Protein AF-A0A8S0WKP9-F1 (afdb_monomer_lite)

Organism: Cyclocybe aegerita (NCBI:txid1973307)

Structure (mmCIF, N/CA/C/O backbone):
data_AF-A0A8S0WKP9-F1
#
_entry.id   AF-A0A8S0WKP9-F1
#
loop_
_atom_site.group_PDB
_atom_site.id
_atom_site.type_symbol
_atom_site.label_atom_id
_atom_site.label_alt_id
_atom_site.label_comp_id
_atom_site.label_asym_id
_atom_site.label_entity_id
_atom_site.label_seq_id
_atom_site.pdbx_PDB_ins_code
_atom_site.Cartn_x
_atom_site.Cartn_y
_atom_site.Cartn_z
_atom_site.occupancy
_atom_site.B_iso_or_equiv
_atom_site.auth_seq_id
_atom_site.auth_comp_id
_atom_site.auth_asym_id
_atom_site.auth_atom_id
_atom_site.pdbx_PDB_model_num
ATOM 1 N N . MET A 1 1 ? -24.117 -3.439 9.176 1.00 59.34 1 MET A N 1
ATOM 2 C CA . MET A 1 1 ? -23.269 -3.378 7.970 1.00 59.34 1 MET A CA 1
ATOM 3 C C . MET A 1 1 ? -21.836 -3.515 8.448 1.00 59.34 1 MET A C 1
ATOM 5 O O . MET A 1 1 ? -21.533 -2.856 9.439 1.00 59.34 1 MET A O 1
ATOM 9 N N . PRO A 1 2 ? -21.021 -4.407 7.866 1.00 83.31 2 PRO A N 1
ATOM 10 C CA . PRO A 1 2 ? -19.610 -4.480 8.219 1.00 83.31 2 PRO A CA 1
ATOM 11 C C . PRO A 1 2 ? -18.888 -3.185 7.820 1.00 83.31 2 PRO A C 1
ATOM 13 O O . PRO A 1 2 ? -19.247 -2.573 6.814 1.00 83.31 2 PRO A O 1
ATOM 16 N N . GLY A 1 3 ? -17.922 -2.754 8.629 1.00 91.81 3 GLY A N 1
ATOM 17 C CA . GLY A 1 3 ? -17.025 -1.639 8.326 1.00 91.81 3 GLY A CA 1
ATOM 18 C C . GLY A 1 3 ? -15.631 -2.154 7.983 1.00 91.81 3 GLY A C 1
ATOM 19 O O . GLY A 1 3 ? -15.142 -3.068 8.643 1.00 91.81 3 GLY A O 1
ATOM 20 N N . LEU A 1 4 ? -15.000 -1.569 6.968 1.00 94.50 4 LEU A N 1
ATOM 21 C CA . LEU A 1 4 ? -13.627 -1.875 6.575 1.00 94.50 4 LEU A CA 1
ATOM 22 C C . LEU A 1 4 ? -12.756 -0.642 6.813 1.00 94.50 4 LEU A C 1
ATOM 24 O O . LEU A 1 4 ? -13.055 0.438 6.304 1.00 94.50 4 LEU A O 1
ATOM 28 N N . PHE A 1 5 ? -11.687 -0.820 7.580 1.00 96.94 5 PHE A N 1
ATOM 29 C CA . PHE A 1 5 ? -10.611 0.150 7.722 1.00 96.94 5 PHE A CA 1
ATOM 30 C C . PHE A 1 5 ? -9.413 -0.311 6.901 1.00 96.94 5 PHE A C 1
ATOM 32 O O . PHE A 1 5 ? -9.109 -1.502 6.870 1.00 96.94 5 PHE A O 1
ATOM 39 N N . ILE A 1 6 ? -8.744 0.636 6.250 1.00 98.12 6 ILE A N 1
ATOM 40 C CA . ILE A 1 6 ? -7.551 0.394 5.443 1.00 98.12 6 ILE A CA 1
ATOM 41 C C . ILE A 1 6 ? -6.476 1.355 5.939 1.00 98.12 6 ILE A C 1
ATOM 43 O O . ILE A 1 6 ? -6.738 2.555 6.065 1.00 98.12 6 ILE A O 1
ATOM 47 N N . ASP A 1 7 ? -5.306 0.827 6.285 1.00 98.50 7 ASP A N 1
ATOM 48 C CA . ASP A 1 7 ? -4.156 1.651 6.656 1.00 98.50 7 ASP A CA 1
ATOM 49 C C . ASP A 1 7 ? -3.418 2.198 5.419 1.00 98.50 7 ASP A C 1
ATOM 51 O O . ASP A 1 7 ? -3.765 1.893 4.279 1.00 98.50 7 ASP A O 1
ATOM 55 N N . VAL A 1 8 ? -2.466 3.105 5.625 1.00 98.38 8 VAL A N 1
ATOM 56 C CA . VAL A 1 8 ? -1.785 3.802 4.525 1.00 98.38 8 VAL A CA 1
ATOM 57 C C . VAL A 1 8 ? -0.672 2.908 3.964 1.00 98.38 8 VAL A C 1
ATOM 59 O O . VAL A 1 8 ? 0.123 2.411 4.763 1.00 98.38 8 VAL A O 1
ATOM 62 N N . PRO A 1 9 ? -0.576 2.710 2.631 1.00 98.12 9 PRO A N 1
ATOM 63 C CA . PRO A 1 9 ? 0.530 1.972 2.011 1.00 98.12 9 PRO A CA 1
ATOM 64 C C . PRO A 1 9 ? 1.902 2.632 2.282 1.00 98.12 9 PRO A C 1
ATOM 66 O O . PRO A 1 9 ? 1.928 3.806 2.659 1.00 98.12 9 PRO A O 1
ATOM 69 N N . PRO A 1 10 ? 3.041 1.935 2.082 1.00 97.00 10 PRO A N 1
ATOM 70 C CA . PRO A 1 10 ? 4.390 2.488 2.226 1.00 97.00 10 PRO A CA 1
ATOM 71 C C . PRO A 1 10 ? 4.699 3.486 1.094 1.00 97.00 10 PRO A C 1
ATOM 73 O O . PRO A 1 10 ? 5.477 3.215 0.182 1.00 97.00 10 PRO A O 1
ATOM 76 N N . ILE A 1 11 ? 4.027 4.640 1.099 1.00 95.44 11 ILE A N 1
ATOM 77 C CA . ILE A 1 11 ? 4.162 5.678 0.064 1.00 95.44 11 ILE A CA 1
ATOM 78 C C . ILE A 1 11 ? 5.522 6.386 0.104 1.00 95.44 11 ILE A C 1
ATOM 80 O O . ILE A 1 11 ? 5.863 7.097 -0.835 1.00 95.44 11 ILE A O 1
ATOM 84 N N . ASP A 1 12 ? 6.311 6.174 1.156 1.00 94.25 12 ASP A N 1
ATOM 85 C CA . ASP A 1 12 ? 7.743 6.480 1.203 1.00 94.25 12 ASP A CA 1
ATOM 86 C C . ASP A 1 12 ? 8.537 5.742 0.111 1.00 94.25 12 ASP A C 1
ATOM 88 O O . ASP A 1 12 ? 9.540 6.261 -0.362 1.00 94.25 12 ASP A O 1
ATOM 92 N N . ARG A 1 13 ? 8.033 4.600 -0.377 1.00 95.19 13 ARG A N 1
ATOM 93 C CA . ARG A 1 13 ? 8.629 3.824 -1.478 1.00 95.19 13 ARG A CA 1
ATOM 94 C C . ARG A 1 13 ? 8.079 4.184 -2.862 1.00 95.19 13 ARG A C 1
ATOM 96 O O . ARG A 1 13 ? 8.380 3.492 -3.827 1.00 95.19 13 ARG A O 1
ATOM 103 N N . SER A 1 14 ? 7.236 5.213 -2.964 1.00 95.56 14 SER A N 1
ATOM 104 C CA . SER A 1 14 ? 6.704 5.660 -4.259 1.00 95.56 14 SER A CA 1
ATOM 105 C C . SER A 1 14 ? 7.781 6.357 -5.103 1.00 95.56 14 SER A C 1
ATOM 107 O O . SER A 1 14 ? 8.699 6.957 -4.529 1.00 95.56 14 SER A O 1
ATOM 109 N N . PRO A 1 15 ? 7.661 6.365 -6.446 1.00 95.88 15 PRO A N 1
ATOM 110 C CA . PRO A 1 15 ? 8.644 7.022 -7.306 1.00 95.88 15 PRO A CA 1
ATOM 111 C C . PRO A 1 15 ? 8.855 8.503 -6.948 1.00 95.88 15 PRO A C 1
ATOM 113 O O . PRO A 1 15 ? 9.993 8.965 -6.891 1.00 95.88 15 PRO A O 1
ATOM 116 N N . SER A 1 16 ? 7.787 9.245 -6.611 1.00 93.00 16 SER A N 1
ATOM 117 C CA . SER A 1 16 ? 7.906 10.650 -6.173 1.00 93.00 16 SER A CA 1
ATOM 118 C C . SER A 1 16 ? 8.682 10.808 -4.864 1.00 93.00 16 SER A C 1
ATOM 120 O O . SER A 1 16 ? 9.476 11.742 -4.732 1.00 93.00 16 SER A O 1
ATOM 122 N N . ALA A 1 17 ? 8.464 9.925 -3.887 1.00 91.12 17 ALA A N 1
ATOM 123 C CA . ALA A 1 17 ? 9.155 9.985 -2.602 1.00 91.12 17 ALA A CA 1
ATOM 124 C C . ALA A 1 17 ? 10.659 9.714 -2.759 1.00 91.12 17 ALA A C 1
ATOM 126 O O . ALA A 1 17 ? 11.471 10.446 -2.188 1.00 91.12 17 ALA A O 1
ATOM 127 N N . ILE A 1 18 ? 11.014 8.742 -3.606 1.00 90.12 18 ILE A N 1
ATOM 128 C CA . ILE A 1 18 ? 12.401 8.416 -3.959 1.00 90.12 18 ILE A CA 1
ATOM 129 C C . ILE A 1 18 ? 13.052 9.582 -4.720 1.00 90.12 18 ILE A C 1
ATOM 131 O O . ILE A 1 18 ? 14.140 10.033 -4.358 1.00 90.12 18 ILE A O 1
ATOM 135 N N . ALA A 1 19 ? 12.377 10.118 -5.743 1.00 87.38 19 ALA A N 1
ATOM 136 C CA . ALA A 1 19 ? 12.910 11.174 -6.606 1.00 87.38 19 ALA A CA 1
ATOM 137 C C . ALA A 1 19 ? 13.162 12.502 -5.874 1.00 87.38 19 ALA A C 1
ATOM 139 O O . ALA A 1 19 ? 14.065 13.255 -6.242 1.00 87.38 19 ALA A O 1
ATOM 140 N N . LEU A 1 20 ? 12.372 12.808 -4.842 1.00 81.88 20 LEU A N 1
ATOM 141 C CA . LEU A 1 20 ? 12.529 14.033 -4.060 1.00 81.88 20 LEU A CA 1
ATOM 142 C C . LEU A 1 20 ? 13.719 13.996 -3.091 1.00 81.88 20 LEU A C 1
ATOM 144 O O . LEU A 1 20 ? 13.955 15.010 -2.430 1.00 81.88 20 LEU A O 1
ATOM 148 N N . GLU A 1 21 ? 14.429 12.863 -2.969 1.00 66.81 21 GLU A N 1
ATOM 149 C CA . GLU A 1 21 ? 15.405 12.608 -1.895 1.00 66.81 21 GLU A CA 1
ATOM 150 C C . GLU A 1 21 ? 14.857 13.069 -0.533 1.00 66.81 21 GLU A C 1
ATOM 152 O O . GLU A 1 21 ? 15.599 13.566 0.321 1.00 66.81 21 GLU A O 1
ATOM 157 N N . CYS A 1 22 ? 13.529 12.989 -0.349 1.00 59.88 22 CYS A N 1
ATOM 158 C CA . CYS A 1 22 ? 12.893 13.354 0.903 1.00 59.88 22 CYS A CA 1
ATOM 159 C C . CYS A 1 22 ? 13.607 12.520 1.952 1.00 59.88 22 CYS A C 1
ATOM 161 O O . CYS A 1 22 ? 13.533 11.307 1.841 1.00 59.88 22 CYS A O 1
ATOM 163 N N . GLU A 1 23 ? 14.330 13.141 2.898 1.00 55.09 23 GLU A N 1
ATOM 164 C CA . GLU A 1 23 ? 15.054 12.407 3.941 1.00 55.09 23 GLU A CA 1
ATOM 165 C C . GLU A 1 23 ? 14.115 11.324 4.488 1.00 55.09 23 GLU A C 1
ATOM 167 O O . GLU A 1 23 ? 13.141 11.635 5.186 1.00 55.09 23 GLU A O 1
ATOM 172 N N . ASP A 1 24 ? 14.390 10.082 4.076 1.00 54.75 24 ASP A N 1
ATOM 173 C CA . ASP A 1 24 ? 13.458 8.944 3.913 1.00 54.75 24 ASP A CA 1
ATOM 174 C C . ASP A 1 24 ? 12.561 8.740 5.150 1.00 54.75 24 ASP A C 1
ATOM 176 O O . ASP A 1 24 ? 11.356 8.489 5.119 1.00 54.75 24 ASP A O 1
ATOM 180 N N . THR A 1 25 ? 13.153 9.068 6.293 1.00 62.00 25 THR A N 1
ATOM 181 C CA . THR A 1 25 ? 12.562 9.058 7.625 1.00 62.00 25 THR A CA 1
ATOM 182 C C . THR A 1 25 ? 11.281 9.884 7.802 1.00 62.00 25 THR A C 1
ATOM 184 O O . THR A 1 25 ? 10.496 9.564 8.691 1.00 62.00 25 THR A O 1
ATOM 187 N N . THR A 1 26 ? 11.023 10.949 7.030 1.00 81.88 26 THR A N 1
ATOM 188 C CA . THR A 1 26 ? 9.887 11.846 7.335 1.00 81.88 26 THR A CA 1
ATOM 189 C C . THR A 1 26 ? 8.547 11.350 6.799 1.00 81.88 26 THR A C 1
ATOM 191 O O . THR A 1 26 ? 7.534 11.526 7.483 1.00 81.88 26 THR A O 1
ATOM 194 N N . VAL A 1 27 ? 8.510 10.741 5.609 1.00 89.06 27 VAL A N 1
ATOM 195 C CA . VAL A 1 27 ? 7.277 10.161 5.047 1.00 89.06 27 VAL A CA 1
ATOM 196 C C . VAL A 1 27 ? 6.986 8.841 5.743 1.00 89.06 27 VAL A C 1
ATOM 198 O O . VAL A 1 27 ? 5.894 8.691 6.294 1.00 89.06 27 VAL A O 1
ATOM 201 N N . GLN A 1 28 ? 7.991 7.966 5.835 1.00 92.00 28 GLN A N 1
ATOM 202 C CA . GLN A 1 28 ? 7.890 6.688 6.532 1.00 92.00 28 GLN A CA 1
ATOM 203 C C . GLN A 1 28 ? 7.373 6.878 7.967 1.00 92.00 28 GLN A C 1
ATOM 205 O O . GLN A 1 28 ? 6.341 6.320 8.335 1.00 92.00 28 GLN A O 1
ATOM 210 N N . ALA A 1 29 ? 7.991 7.760 8.768 1.00 93.00 29 ALA A N 1
ATOM 211 C CA . ALA A 1 29 ? 7.560 7.968 10.153 1.00 93.00 29 ALA A CA 1
ATOM 212 C C . ALA A 1 29 ? 6.121 8.500 10.267 1.00 93.00 29 ALA A C 1
ATOM 214 O O . ALA A 1 29 ? 5.422 8.199 11.239 1.00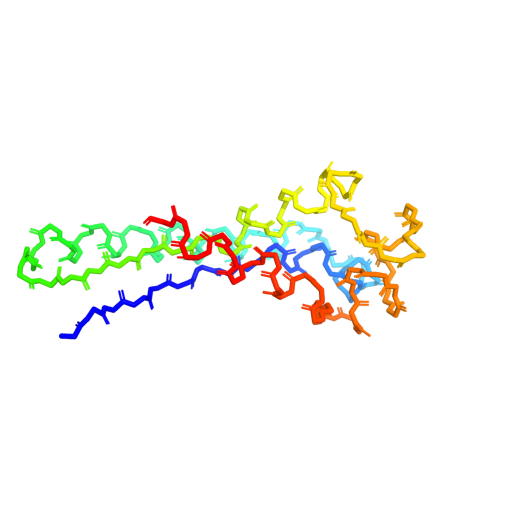 93.00 29 ALA A O 1
ATOM 215 N N . ARG A 1 30 ? 5.647 9.300 9.300 1.00 94.06 30 ARG A N 1
ATOM 216 C CA . ARG A 1 30 ? 4.255 9.787 9.280 1.00 94.06 30 ARG A CA 1
ATOM 217 C C . ARG A 1 30 ? 3.279 8.659 8.969 1.00 94.06 30 ARG A C 1
ATOM 219 O O . ARG A 1 30 ? 2.261 8.560 9.656 1.00 94.06 30 ARG A O 1
ATOM 226 N N . VAL A 1 31 ? 3.597 7.828 7.977 1.00 96.19 31 VAL A N 1
ATOM 227 C CA . VAL A 1 31 ? 2.817 6.638 7.612 1.00 96.19 31 VAL A CA 1
ATOM 228 C C . VAL A 1 31 ? 2.746 5.680 8.801 1.00 96.19 31 VAL A C 1
ATOM 230 O O . VAL A 1 31 ? 1.651 5.323 9.232 1.00 96.19 31 VAL A O 1
ATOM 233 N N . GLU A 1 32 ? 3.883 5.364 9.420 1.00 96.12 32 GLU A N 1
ATOM 234 C CA . GLU A 1 32 ? 3.955 4.495 10.599 1.00 96.12 32 GLU A CA 1
ATOM 235 C C . GLU A 1 32 ? 3.153 5.057 11.779 1.00 96.12 32 GLU A C 1
ATOM 237 O O . GLU A 1 32 ? 2.338 4.350 12.376 1.00 96.12 32 GLU A O 1
ATOM 242 N N . THR A 1 33 ? 3.316 6.349 12.092 1.00 97.50 33 THR A N 1
ATOM 243 C CA . THR A 1 33 ? 2.571 7.010 13.179 1.00 97.50 33 THR A CA 1
ATOM 244 C C . THR A 1 33 ? 1.062 6.928 12.948 1.00 97.50 33 THR A C 1
ATOM 246 O O . THR A 1 33 ? 0.300 6.643 13.881 1.00 97.50 33 THR A O 1
ATOM 249 N N . TRP A 1 34 ? 0.611 7.172 11.715 1.00 98.19 34 TRP A N 1
ATOM 250 C CA . TRP A 1 34 ? -0.802 7.083 11.364 1.00 98.19 34 TRP A CA 1
ATOM 251 C C . TRP A 1 34 ? -1.321 5.649 11.460 1.00 98.19 34 TRP A C 1
ATOM 253 O O . TRP A 1 34 ? -2.337 5.418 12.118 1.00 98.19 34 TRP A O 1
ATOM 263 N N . ASN A 1 35 ? -0.608 4.685 10.878 1.00 98.62 35 ASN A N 1
ATOM 264 C CA . ASN A 1 35 ? -1.013 3.282 10.872 1.00 98.62 35 ASN A CA 1
ATOM 265 C C . ASN A 1 35 ? -1.101 2.730 12.302 1.00 98.62 35 ASN A C 1
ATOM 267 O O . ASN A 1 35 ? -2.125 2.156 12.669 1.00 98.62 35 ASN A O 1
ATOM 271 N N . ILE A 1 36 ? -0.120 3.014 13.168 1.00 98.56 36 ILE A N 1
ATOM 272 C CA . ILE A 1 36 ? -0.170 2.653 14.598 1.00 98.56 36 ILE A CA 1
ATOM 273 C C . ILE A 1 36 ? -1.398 3.268 15.285 1.00 98.56 36 ILE A C 1
ATOM 275 O O . ILE A 1 36 ? -2.090 2.594 16.058 1.00 98.56 36 ILE A O 1
ATOM 279 N N . SER A 1 37 ? -1.688 4.542 15.006 1.00 98.56 37 SER A N 1
ATOM 280 C CA . SER A 1 37 ? -2.826 5.251 15.602 1.00 98.56 37 SER A CA 1
ATOM 281 C C . SER A 1 37 ? -4.165 4.658 15.154 1.00 98.56 37 SER A C 1
ATOM 283 O O . SER A 1 37 ? -5.049 4.436 15.986 1.00 98.56 37 SER A O 1
ATOM 285 N N . LEU A 1 38 ? -4.301 4.341 13.862 1.00 98.56 38 LEU A N 1
ATOM 286 C CA . LEU A 1 38 ? -5.481 3.692 13.292 1.00 98.56 38 LEU A CA 1
ATOM 287 C C . LEU A 1 38 ? -5.691 2.300 13.894 1.00 98.56 38 LEU A C 1
ATOM 289 O O . LEU A 1 38 ? -6.773 2.017 14.403 1.00 98.56 38 LEU A O 1
ATOM 293 N N . HIS A 1 39 ? -4.657 1.455 13.894 1.00 98.25 39 HIS A N 1
ATOM 294 C CA . HIS A 1 39 ? -4.714 0.094 14.441 1.00 98.25 39 HIS A CA 1
ATOM 295 C C . HIS A 1 39 ? -5.103 0.101 15.924 1.00 98.25 39 HIS A C 1
ATOM 297 O O . HIS A 1 39 ? -5.977 -0.659 16.351 1.00 98.25 39 HIS A O 1
ATOM 303 N N . THR A 1 40 ? -4.516 1.012 16.706 1.00 98.31 40 THR A N 1
ATOM 304 C CA . THR A 1 40 ? -4.855 1.192 18.125 1.00 98.31 40 THR A CA 1
ATOM 305 C C . THR A 1 40 ? -6.316 1.609 18.291 1.00 98.31 40 THR A C 1
ATOM 307 O O . THR A 1 40 ? -7.040 1.022 19.097 1.00 98.31 40 THR A O 1
ATOM 310 N N . GLY A 1 41 ? -6.772 2.594 17.512 1.00 97.50 41 GLY A N 1
ATOM 311 C CA . GLY A 1 41 ? -8.148 3.088 17.556 1.00 97.50 41 GLY A CA 1
ATOM 312 C C . GLY A 1 41 ? -9.174 2.020 17.180 1.00 97.50 41 GLY A C 1
ATOM 313 O O . GLY A 1 41 ? -10.149 1.830 17.908 1.00 97.50 41 GLY A O 1
ATOM 314 N N . VAL A 1 42 ? -8.931 1.273 16.099 1.00 96.31 42 VAL A N 1
ATOM 315 C CA . VAL A 1 42 ? -9.798 0.168 15.659 1.00 96.31 42 VAL A CA 1
ATOM 316 C C . VAL A 1 42 ? -9.851 -0.927 16.723 1.00 96.31 42 VAL A C 1
ATOM 318 O O . VAL A 1 42 ? -10.940 -1.365 17.085 1.00 96.31 42 VAL A O 1
ATOM 321 N N . THR A 1 43 ? -8.710 -1.301 17.309 1.00 95.19 43 THR A N 1
ATOM 322 C CA . THR A 1 43 ? -8.648 -2.302 18.389 1.00 95.19 43 THR A CA 1
ATOM 323 C C . THR A 1 43 ? -9.471 -1.880 19.610 1.00 95.19 43 THR A C 1
ATOM 325 O O . THR A 1 43 ? -10.243 -2.672 20.157 1.00 95.19 43 THR A O 1
ATOM 328 N N . VAL A 1 44 ? -9.339 -0.621 20.042 1.00 96.75 44 VAL A N 1
ATOM 329 C CA . VAL A 1 44 ? -10.126 -0.067 21.155 1.00 96.75 44 VAL A CA 1
ATOM 330 C C . VAL A 1 44 ? -11.615 -0.058 20.815 1.00 96.75 44 VAL A C 1
ATOM 332 O O . VAL A 1 44 ? -12.426 -0.514 21.621 1.00 96.75 44 VAL A O 1
ATOM 335 N N . PHE A 1 45 ? -11.978 0.390 19.614 1.00 95.19 45 PHE A N 1
ATOM 336 C CA . PHE A 1 45 ? -13.370 0.465 19.188 1.00 95.19 45 PHE A CA 1
ATOM 337 C C . PHE A 1 45 ? -14.026 -0.918 19.095 1.00 95.19 45 PHE A C 1
ATOM 339 O O . PHE A 1 45 ? -15.143 -1.089 19.577 1.00 95.19 45 PHE A O 1
ATOM 346 N N . MET A 1 46 ? -13.336 -1.919 18.536 1.00 92.56 46 MET A N 1
ATOM 347 C CA . MET A 1 46 ? -13.827 -3.302 18.471 1.00 92.56 46 MET A CA 1
ATOM 348 C C . MET A 1 46 ? -14.078 -3.879 19.867 1.00 92.56 46 MET A C 1
ATOM 350 O O . MET A 1 46 ? -15.083 -4.552 20.090 1.00 92.56 46 MET A O 1
ATOM 354 N N . ARG A 1 47 ? -13.197 -3.576 20.830 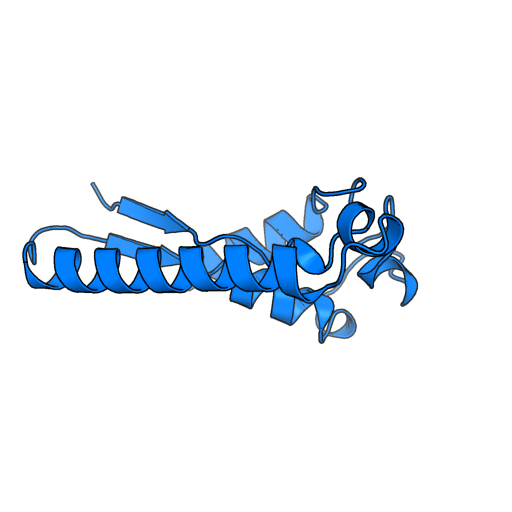1.00 94.19 47 ARG A N 1
ATOM 355 C CA . ARG A 1 47 ? -13.364 -3.987 22.231 1.00 94.19 47 ARG A CA 1
ATOM 356 C C . ARG A 1 47 ? -14.571 -3.316 22.893 1.00 94.19 47 ARG A C 1
ATOM 358 O O . ARG A 1 47 ? -15.258 -3.951 23.688 1.00 94.19 47 ARG A O 1
ATOM 365 N N . GLU A 1 48 ? -14.806 -2.039 22.605 1.00 96.44 48 GLU A N 1
ATOM 366 C CA . GLU A 1 48 ? -15.866 -1.235 23.236 1.00 96.44 48 GLU A CA 1
ATOM 367 C C . GLU A 1 48 ? -17.226 -1.366 22.538 1.00 96.44 48 GLU A C 1
ATOM 369 O O . GLU A 1 48 ? -18.264 -1.109 23.147 1.00 96.44 48 GLU A O 1
ATOM 374 N N . THR A 1 49 ? -17.233 -1.829 21.287 1.00 94.19 49 THR A N 1
ATOM 375 C CA . THR A 1 49 ? -18.431 -2.010 20.461 1.00 94.19 49 THR A CA 1
ATOM 376 C C . THR A 1 49 ? -18.462 -3.422 19.858 1.00 94.19 49 THR A C 1
ATOM 378 O O . THR A 1 49 ? -18.377 -3.569 18.641 1.00 94.19 49 THR A O 1
ATOM 381 N N . PRO A 1 50 ? -18.616 -4.488 20.666 1.00 89.50 50 PRO A N 1
ATOM 382 C CA . PRO A 1 50 ? -18.531 -5.877 20.193 1.00 89.50 50 PRO A CA 1
ATOM 383 C C . PRO A 1 50 ? -19.621 -6.266 19.179 1.00 89.50 50 PRO A C 1
ATOM 385 O O . PRO A 1 50 ? -19.485 -7.251 18.461 1.00 89.50 50 PRO A O 1
ATOM 388 N N . GLN A 1 51 ? -20.713 -5.503 19.105 1.00 92.62 51 GLN A N 1
ATOM 389 C CA . GLN A 1 51 ? -21.754 -5.649 18.085 1.00 92.62 51 GLN A CA 1
ATOM 390 C C . GLN A 1 51 ? -21.366 -5.065 16.715 1.00 92.62 51 GLN A C 1
ATOM 392 O O . GLN A 1 51 ? -22.077 -5.295 15.733 1.00 92.62 51 GLN A O 1
ATOM 397 N N . ALA A 1 52 ? -20.289 -4.278 16.634 1.00 89.06 52 ALA A N 1
ATOM 398 C CA . ALA A 1 52 ? -19.768 -3.788 15.369 1.00 89.06 52 ALA A CA 1
ATOM 399 C C . ALA A 1 52 ? -18.976 -4.903 14.682 1.00 89.06 52 ALA A C 1
ATOM 401 O O . ALA A 1 52 ? -18.046 -5.466 15.251 1.00 89.06 52 ALA A O 1
ATOM 402 N N . ASN A 1 53 ? -19.339 -5.202 13.437 1.00 90.25 53 ASN A N 1
ATOM 403 C CA . ASN A 1 53 ? -18.556 -6.089 12.590 1.00 90.25 53 ASN A CA 1
ATOM 404 C C . ASN A 1 53 ? -17.527 -5.236 11.842 1.00 90.25 53 ASN A C 1
ATOM 406 O O . ASN A 1 53 ? -17.908 -4.492 10.937 1.00 90.25 53 ASN A O 1
ATOM 410 N N . LEU A 1 54 ? -16.267 -5.276 12.269 1.00 92.44 54 LEU A N 1
ATOM 411 C CA . LEU A 1 54 ? -15.190 -4.483 11.687 1.00 92.44 54 LEU A CA 1
ATOM 412 C C . LEU A 1 54 ? -14.053 -5.370 11.203 1.00 92.44 54 LEU A C 1
ATOM 414 O O . LEU A 1 54 ? -13.683 -6.329 11.875 1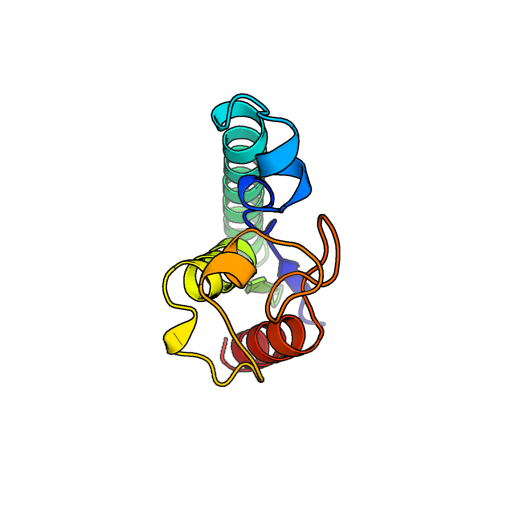.00 92.44 54 LEU A O 1
ATOM 418 N N . MET A 1 55 ? -13.476 -4.976 10.076 1.00 93.56 55 MET A N 1
ATOM 419 C CA . MET A 1 55 ? -12.273 -5.561 9.499 1.00 93.56 55 MET A CA 1
ATOM 420 C C . MET A 1 55 ? -11.224 -4.462 9.329 1.00 93.56 55 MET A C 1
ATOM 422 O O . MET A 1 55 ? -11.563 -3.305 9.061 1.00 93.56 55 MET A O 1
ATOM 426 N N . LEU A 1 56 ? -9.955 -4.828 9.487 1.00 95.75 56 LEU A N 1
ATOM 427 C CA . LEU A 1 56 ? -8.811 -3.949 9.269 1.00 95.75 56 LEU A CA 1
ATOM 428 C C . LEU A 1 56 ? -7.884 -4.614 8.258 1.00 95.75 56 LEU A C 1
ATOM 430 O O . LEU A 1 56 ? -7.273 -5.634 8.566 1.00 95.75 56 LEU A O 1
ATOM 434 N N . PHE A 1 57 ? -7.807 -4.045 7.062 1.00 97.69 57 PHE A N 1
ATOM 435 C CA . PHE A 1 57 ? -6.879 -4.472 6.025 1.00 97.69 57 PHE A CA 1
ATOM 436 C C . PHE A 1 57 ? -5.628 -3.599 6.071 1.00 97.69 57 PHE A C 1
ATOM 438 O O . PHE A 1 57 ? -5.730 -2.371 6.119 1.00 97.69 5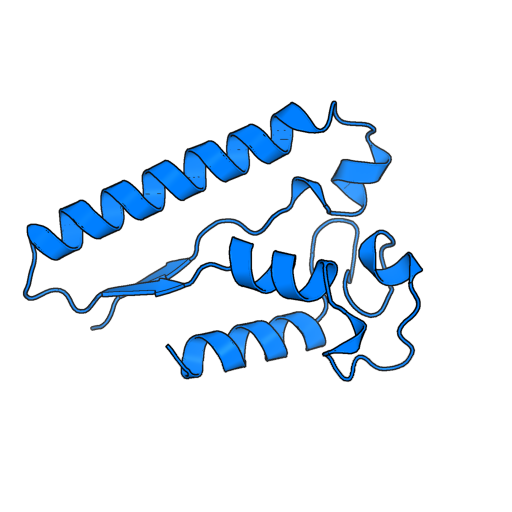7 PHE A O 1
ATOM 445 N N . SER A 1 58 ? -4.451 -4.224 6.030 1.00 98.19 58 SER A N 1
ATOM 446 C CA . SER A 1 58 ? -3.200 -3.480 5.926 1.00 98.19 58 SER A CA 1
ATOM 447 C C . SER A 1 58 ? -2.767 -3.359 4.468 1.00 98.19 58 SER A C 1
ATOM 449 O O . SER A 1 58 ? -2.157 -4.279 3.917 1.00 98.19 58 SER A O 1
ATOM 451 N N . ALA A 1 59 ? -3.061 -2.215 3.844 1.00 98.44 59 ALA A N 1
ATOM 452 C CA . ALA A 1 59 ? -2.484 -1.882 2.543 1.00 98.44 59 ALA A CA 1
ATOM 453 C C . ALA A 1 59 ? -0.972 -1.664 2.667 1.00 98.44 59 ALA A C 1
ATOM 455 O O . ALA A 1 59 ? -0.239 -1.915 1.711 1.00 98.44 59 ALA A O 1
ATOM 456 N N . HIS A 1 60 ? -0.505 -1.268 3.858 1.00 98.50 60 HIS A N 1
ATOM 457 C CA . HIS A 1 60 ? 0.911 -1.183 4.170 1.00 98.50 60 HIS A CA 1
ATOM 458 C C . HIS A 1 60 ? 1.621 -2.520 3.977 1.00 98.50 60 HIS A C 1
ATOM 460 O O . HIS A 1 60 ? 2.549 -2.619 3.180 1.00 98.50 60 HIS A O 1
ATOM 466 N N . THR A 1 61 ? 1.169 -3.562 4.679 1.00 98.06 61 THR A N 1
ATOM 467 C CA . THR A 1 61 ? 1.748 -4.904 4.550 1.00 98.06 61 THR A CA 1
ATOM 468 C C . THR A 1 61 ? 1.565 -5.455 3.141 1.00 98.06 61 THR A C 1
ATOM 470 O O . THR A 1 61 ? 2.505 -6.021 2.597 1.00 98.06 61 THR A O 1
ATOM 473 N N . ALA A 1 62 ? 0.391 -5.265 2.528 1.00 97.94 62 ALA 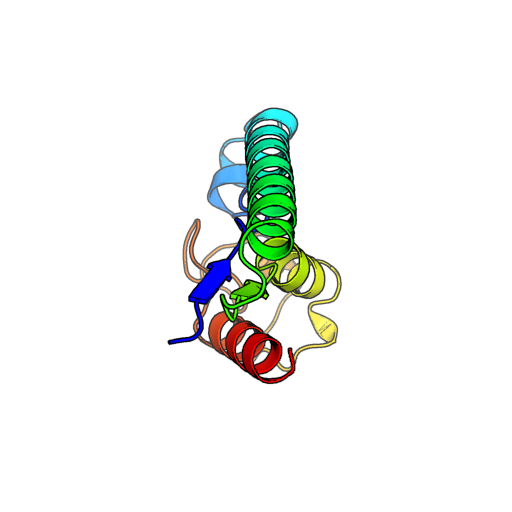A N 1
ATOM 474 C CA . ALA A 1 62 ? 0.129 -5.794 1.194 1.00 97.94 62 ALA A CA 1
ATOM 475 C C . ALA A 1 62 ? 1.073 -5.219 0.131 1.00 97.94 62 ALA A C 1
ATOM 477 O O . ALA A 1 62 ? 1.651 -5.984 -0.634 1.00 97.94 62 ALA A O 1
ATOM 478 N N . LEU A 1 63 ? 1.263 -3.897 0.095 1.00 98.44 63 LEU A N 1
ATOM 479 C CA . LEU A 1 63 ? 2.173 -3.293 -0.877 1.00 98.44 63 LEU A CA 1
ATOM 480 C C . LEU A 1 63 ? 3.641 -3.546 -0.521 1.00 98.44 63 LEU A C 1
ATOM 482 O O . LEU A 1 63 ? 4.436 -3.772 -1.424 1.00 98.44 63 LEU A O 1
ATOM 486 N N . ALA A 1 64 ? 4.007 -3.553 0.766 1.00 98.25 64 ALA A N 1
ATOM 487 C CA . ALA A 1 64 ? 5.369 -3.895 1.175 1.00 98.25 64 ALA A CA 1
ATOM 488 C C . ALA A 1 64 ? 5.749 -5.313 0.721 1.00 98.25 64 ALA A C 1
ATOM 490 O O . ALA A 1 64 ? 6.802 -5.490 0.125 1.00 98.25 64 ALA A O 1
ATOM 491 N N . ASP A 1 65 ? 4.857 -6.293 0.898 1.00 98.00 65 ASP A N 1
ATOM 492 C CA . ASP A 1 65 ? 5.061 -7.657 0.399 1.00 98.00 65 ASP A CA 1
ATOM 493 C C . ASP A 1 65 ? 5.243 -7.713 -1.122 1.00 98.00 65 ASP A C 1
ATOM 495 O O . ASP A 1 65 ? 6.035 -8.515 -1.609 1.00 98.00 65 ASP A O 1
ATOM 499 N N . ILE A 1 66 ? 4.482 -6.907 -1.869 1.00 98.00 66 ILE A N 1
ATOM 500 C CA . ILE A 1 66 ? 4.587 -6.824 -3.331 1.00 98.00 66 ILE A CA 1
ATOM 501 C C . ILE A 1 66 ? 5.938 -6.242 -3.741 1.00 98.00 66 ILE A C 1
ATOM 503 O O . ILE A 1 66 ? 6.593 -6.784 -4.620 1.00 98.00 66 ILE A O 1
ATOM 507 N N . LEU A 1 67 ? 6.368 -5.164 -3.088 1.00 97.50 67 LEU A N 1
ATOM 508 C CA . LEU A 1 67 ? 7.628 -4.496 -3.401 1.00 97.50 67 LEU A CA 1
ATOM 509 C C . LEU A 1 67 ? 8.859 -5.290 -2.931 1.00 97.50 67 LEU A C 1
ATOM 511 O O . LEU A 1 67 ? 9.926 -5.149 -3.518 1.00 97.50 67 LEU A O 1
ATOM 515 N N . ASP A 1 68 ? 8.736 -6.094 -1.871 1.00 97.81 68 ASP A N 1
ATOM 516 C CA . ASP A 1 68 ? 9.840 -6.898 -1.325 1.00 97.81 68 ASP A CA 1
ATOM 517 C C . ASP A 1 68 ? 10.030 -8.229 -2.061 1.00 97.81 68 ASP A C 1
ATOM 519 O O . ASP A 1 68 ? 11.127 -8.788 -2.026 1.00 97.81 68 ASP A O 1
ATOM 523 N N . ARG A 1 69 ? 8.959 -8.761 -2.667 1.00 96.75 69 ARG A N 1
ATOM 524 C CA . ARG A 1 69 ? 8.933 -10.065 -3.353 1.00 96.75 69 ARG A CA 1
ATOM 525 C C . ARG A 1 69 ? 8.142 -9.998 -4.669 1.00 96.75 69 ARG A C 1
ATOM 527 O O . ARG A 1 69 ? 7.207 -10.783 -4.853 1.00 96.75 69 ARG A O 1
ATOM 534 N N . PRO A 1 70 ? 8.437 -9.043 -5.572 1.00 95.50 70 PRO A N 1
ATOM 535 C CA . PRO A 1 70 ? 7.649 -8.823 -6.786 1.00 95.50 70 PRO A CA 1
ATOM 536 C C . PRO A 1 70 ? 7.609 -10.050 -7.708 1.00 95.50 70 PRO A C 1
ATOM 538 O O . PRO A 1 70 ? 6.640 -10.242 -8.435 1.00 95.50 70 PRO A O 1
ATOM 541 N N . GLU A 1 71 ? 8.613 -10.923 -7.630 1.00 93.31 71 GLU A N 1
ATOM 542 C CA . GLU A 1 71 ? 8.707 -12.180 -8.372 1.00 93.31 71 GLU A CA 1
ATOM 543 C C . GLU A 1 71 ? 7.678 -13.242 -7.957 1.00 93.31 71 GLU A C 1
ATOM 545 O O . GLU A 1 71 ? 7.476 -14.212 -8.687 1.00 93.31 71 GLU A O 1
ATOM 550 N N . GLU A 1 72 ? 7.035 -13.092 -6.794 1.00 94.38 72 GLU A N 1
ATOM 551 C CA . GLU A 1 72 ? 5.932 -13.967 -6.377 1.00 94.38 72 GLU A CA 1
ATOM 552 C C . GLU A 1 72 ? 4.610 -13.636 -7.092 1.00 94.38 72 GLU A C 1
ATOM 554 O O . GLU A 1 72 ? 3.627 -14.363 -6.925 1.00 94.38 72 GLU A O 1
ATOM 559 N N . TYR A 1 73 ? 4.578 -12.563 -7.889 1.00 93.94 73 TYR A N 1
ATOM 560 C CA . TYR A 1 73 ? 3.395 -12.091 -8.600 1.00 93.94 73 TYR A CA 1
ATOM 561 C C . TYR A 1 73 ? 3.605 -12.169 -10.113 1.00 93.94 73 TYR A C 1
ATOM 563 O O . TYR A 1 73 ? 4.655 -11.810 -10.642 1.00 93.94 73 TYR A O 1
ATOM 571 N N . ASP A 1 74 ? 2.567 -12.590 -10.834 1.00 91.56 74 ASP A N 1
ATOM 572 C CA . ASP A 1 74 ? 2.595 -12.756 -12.292 1.00 91.56 74 ASP A CA 1
ATOM 573 C C . ASP A 1 74 ? 2.381 -11.417 -13.035 1.00 91.56 74 ASP A C 1
ATOM 575 O O . ASP A 1 74 ? 1.513 -11.286 -13.906 1.00 91.56 74 ASP A O 1
ATOM 579 N N . PHE A 1 75 ? 3.155 -10.387 -12.685 1.00 95.25 75 PHE A N 1
ATOM 580 C CA . PHE A 1 75 ? 3.104 -9.094 -13.363 1.00 95.25 75 PHE A CA 1
ATOM 581 C C . PHE A 1 75 ? 3.690 -9.190 -14.780 1.00 95.25 75 PHE A C 1
ATOM 583 O O . PHE A 1 75 ? 4.809 -9.658 -14.995 1.00 95.25 75 PHE A O 1
ATOM 590 N N . THR A 1 76 ? 2.918 -8.750 -15.775 1.00 91.62 76 THR A N 1
ATOM 591 C CA . THR A 1 76 ? 3.338 -8.796 -17.184 1.00 91.62 76 THR A CA 1
ATOM 592 C C . THR A 1 76 ? 4.451 -7.783 -17.445 1.00 91.62 76 THR A C 1
ATOM 594 O O . THR A 1 76 ? 4.329 -6.635 -17.035 1.00 91.62 76 THR A O 1
ATOM 597 N N . ASP A 1 77 ? 5.500 -8.215 -18.153 1.00 89.12 77 ASP A N 1
ATOM 598 C CA . ASP A 1 77 ? 6.665 -7.401 -18.532 1.00 89.12 77 ASP A CA 1
ATOM 599 C C . ASP A 1 77 ? 7.435 -6.777 -17.344 1.00 89.12 77 ASP A C 1
ATOM 601 O O . ASP A 1 77 ? 8.118 -5.772 -17.523 1.00 89.12 77 ASP A O 1
ATOM 605 N N . PHE A 1 78 ? 7.366 -7.399 -16.155 1.00 94.44 78 PHE A N 1
ATOM 606 C CA . PHE A 1 78 ? 8.060 -6.926 -14.953 1.00 94.44 78 PHE A CA 1
ATOM 607 C C . PHE A 1 78 ? 9.579 -6.811 -15.137 1.00 94.44 78 PHE A C 1
ATOM 609 O O . PHE A 1 78 ? 10.242 -7.729 -15.637 1.00 94.44 78 PHE A O 1
ATOM 616 N N . THR A 1 79 ? 10.131 -5.708 -14.635 1.00 94.38 79 THR A N 1
ATOM 617 C CA . THR A 1 79 ? 11.573 -5.491 -14.467 1.00 94.38 79 THR A CA 1
ATOM 618 C C . THR A 1 79 ? 11.900 -5.083 -13.031 1.00 94.38 79 THR A C 1
ATOM 620 O O . THR A 1 79 ? 11.047 -4.538 -12.341 1.00 94.38 79 THR A O 1
ATOM 623 N N . GLU A 1 80 ? 13.133 -5.319 -12.561 1.00 91.94 80 GLU A N 1
ATOM 624 C CA . GLU A 1 80 ? 13.535 -4.946 -11.187 1.00 91.94 80 GLU A CA 1
ATOM 625 C C . GLU A 1 80 ? 13.314 -3.448 -10.894 1.00 91.94 80 GLU A C 1
ATOM 627 O O . GLU A 1 80 ? 12.931 -3.087 -9.777 1.00 91.94 80 GLU A O 1
ATOM 632 N N . ASP A 1 81 ? 13.470 -2.600 -11.917 1.00 94.50 81 ASP A N 1
ATOM 633 C CA . ASP A 1 81 ? 13.273 -1.151 -11.835 1.00 94.50 81 ASP A CA 1
ATOM 634 C C . ASP A 1 81 ? 11.801 -0.775 -11.569 1.00 94.50 81 ASP A C 1
ATOM 636 O O . ASP A 1 81 ? 11.533 0.262 -10.970 1.00 94.50 81 ASP A O 1
ATOM 640 N N . ASP A 1 82 ? 10.828 -1.644 -11.879 1.00 96.12 82 ASP A N 1
ATOM 641 C CA . ASP A 1 82 ? 9.400 -1.377 -11.633 1.00 96.12 82 ASP A CA 1
ATOM 642 C C . ASP A 1 82 ? 9.066 -1.234 -10.140 1.00 96.12 82 ASP A C 1
ATOM 644 O O . ASP A 1 82 ? 7.993 -0.747 -9.786 1.00 96.12 82 ASP A O 1
ATOM 648 N N . THR A 1 83 ? 9.959 -1.666 -9.243 1.00 96.25 83 THR A N 1
ATOM 649 C CA . THR A 1 83 ? 9.792 -1.460 -7.797 1.00 96.25 83 THR A CA 1
ATOM 650 C C . THR A 1 83 ? 9.977 0.002 -7.380 1.00 96.25 83 THR A C 1
ATOM 652 O O . THR A 1 83 ? 9.466 0.396 -6.327 1.00 96.25 83 THR A O 1
ATOM 655 N N . THR A 1 84 ? 10.651 0.812 -8.201 1.00 94.94 84 THR A N 1
ATOM 656 C CA . THR A 1 84 ? 10.980 2.217 -7.915 1.00 94.94 84 THR A CA 1
ATOM 657 C C . THR A 1 84 ? 10.534 3.191 -8.998 1.00 94.94 84 THR A C 1
ATOM 659 O O . THR A 1 84 ? 10.320 4.363 -8.690 1.00 94.94 84 THR A O 1
ATOM 662 N N . ASP A 1 85 ? 10.380 2.728 -10.237 1.00 95.31 85 ASP A N 1
ATOM 663 C CA . ASP A 1 85 ? 10.095 3.563 -11.399 1.00 95.31 85 ASP A CA 1
ATOM 664 C C . ASP A 1 85 ? 8.591 3.612 -11.700 1.00 95.31 85 ASP A C 1
ATOM 666 O O . ASP A 1 85 ? 7.859 2.629 -11.558 1.00 95.31 85 ASP A O 1
ATOM 670 N N . GLU A 1 86 ? 8.115 4.779 -12.138 1.00 96.19 86 GLU A N 1
ATOM 671 C CA . GLU A 1 86 ? 6.742 4.941 -12.615 1.00 96.19 86 GLU A CA 1
ATOM 672 C C . GLU A 1 86 ? 6.542 4.387 -14.035 1.00 96.19 86 GLU A C 1
ATOM 674 O O . GLU A 1 86 ? 7.462 4.333 -14.852 1.00 96.19 86 GLU A O 1
ATOM 679 N N . GLY A 1 87 ? 5.302 4.023 -14.366 1.00 95.25 87 GLY A N 1
ATOM 680 C CA . GLY A 1 87 ? 4.921 3.541 -15.695 1.00 95.25 87 GLY A CA 1
ATOM 681 C C . GLY A 1 87 ? 5.276 2.075 -15.966 1.00 95.25 87 GLY A C 1
ATOM 682 O O . GLY A 1 87 ? 5.065 1.606 -17.087 1.00 95.25 87 GLY A O 1
ATOM 683 N N . GLY A 1 88 ? 5.791 1.372 -14.957 1.00 93.88 88 GLY A N 1
ATOM 684 C CA . GLY A 1 88 ? 6.102 -0.053 -14.986 1.00 93.88 88 GLY A CA 1
ATOM 685 C C . GLY A 1 88 ? 4.933 -0.938 -14.550 1.00 93.88 88 GLY A C 1
ATOM 686 O O . GLY A 1 88 ? 3.764 -0.540 -14.559 1.00 93.88 88 GLY A O 1
ATOM 687 N N . ALA A 1 89 ? 5.245 -2.169 -14.146 1.00 96.75 89 ALA A N 1
ATOM 688 C CA . ALA A 1 89 ? 4.224 -3.140 -13.768 1.00 96.75 89 ALA A CA 1
ATOM 689 C C . ALA A 1 89 ? 3.582 -2.883 -12.385 1.00 96.75 89 ALA A C 1
ATOM 691 O O . ALA A 1 89 ? 2.447 -3.310 -12.146 1.00 96.75 89 ALA A O 1
ATOM 692 N N . ILE A 1 90 ? 4.267 -2.159 -11.489 1.00 97.88 90 ILE A N 1
ATOM 693 C CA . ILE A 1 90 ? 3.812 -1.899 -10.110 1.00 97.88 90 ILE A CA 1
ATOM 694 C C . ILE A 1 90 ? 3.261 -0.479 -9.945 1.00 97.88 90 ILE A C 1
ATOM 696 O O . ILE A 1 90 ? 2.121 -0.324 -9.502 1.00 97.88 90 ILE A O 1
ATOM 700 N N . TRP A 1 91 ? 4.029 0.550 -10.312 1.00 98.12 91 TRP A N 1
ATOM 701 C CA . TRP A 1 91 ? 3.622 1.955 -10.204 1.00 98.12 91 TRP A CA 1
ATOM 702 C C . TRP A 1 91 ? 3.073 2.473 -11.535 1.00 98.12 91 TRP A C 1
ATOM 704 O O . TRP A 1 91 ? 3.757 2.456 -12.554 1.00 98.12 91 TRP A O 1
ATOM 714 N N . ALA A 1 92 ? 1.830 2.951 -11.535 1.00 97.88 92 ALA A N 1
ATOM 715 C CA . ALA A 1 92 ? 1.196 3.539 -12.714 1.00 97.88 92 ALA A CA 1
ATOM 716 C C . ALA A 1 92 ? 1.687 4.969 -12.990 1.00 97.88 92 ALA A C 1
ATOM 718 O O . ALA A 1 92 ? 1.807 5.362 -14.149 1.00 97.88 92 ALA A O 1
ATOM 719 N N . ASP A 1 93 ? 1.942 5.731 -11.927 1.00 97.44 93 ASP A N 1
ATOM 720 C CA . ASP A 1 93 ? 2.527 7.075 -11.935 1.00 97.44 93 ASP A CA 1
ATOM 721 C C . ASP A 1 93 ? 3.384 7.267 -10.670 1.00 97.44 93 ASP A C 1
ATOM 723 O O . ASP A 1 93 ? 3.628 6.310 -9.931 1.00 97.44 93 ASP A O 1
ATOM 727 N N . GLU A 1 94 ? 3.823 8.496 -10.394 1.00 96.44 94 GLU A N 1
ATOM 728 C CA . GLU A 1 94 ? 4.695 8.802 -9.258 1.00 96.44 94 GLU A CA 1
ATOM 729 C C . GLU A 1 94 ? 4.147 8.443 -7.852 1.00 96.44 94 GLU A C 1
ATOM 731 O O . GLU A 1 94 ? 4.887 8.578 -6.870 1.00 96.44 94 GLU A O 1
ATOM 736 N N . LEU A 1 95 ? 2.880 8.025 -7.711 1.00 96.62 95 LEU A N 1
ATOM 737 C CA . LEU A 1 95 ? 2.263 7.649 -6.429 1.00 96.62 95 LEU A CA 1
ATOM 738 C C . LEU A 1 95 ? 1.284 6.466 -6.510 1.00 96.62 95 LEU A C 1
ATOM 740 O O . LEU A 1 95 ? 1.138 5.724 -5.538 1.00 96.62 95 LEU A O 1
ATOM 744 N N . HIS A 1 96 ? 0.542 6.322 -7.602 1.00 98.31 96 HIS A N 1
ATOM 745 C CA . HIS A 1 96 ? -0.525 5.334 -7.714 1.00 98.31 96 HIS A CA 1
ATOM 746 C C . HIS A 1 96 ? 0.013 4.005 -8.238 1.00 98.31 96 HIS A C 1
ATOM 748 O O . HIS A 1 96 ? 0.844 3.962 -9.142 1.00 98.31 96 HIS A O 1
ATOM 754 N N . VAL A 1 97 ? -0.505 2.902 -7.700 1.00 98.50 97 VAL A N 1
ATOM 755 C CA . VAL A 1 97 ? -0.185 1.553 -8.181 1.00 98.50 97 VAL A CA 1
ATOM 756 C C . VAL A 1 97 ? -1.024 1.187 -9.407 1.00 98.50 97 VAL A C 1
ATOM 758 O O . VAL A 1 97 ? -2.073 1.781 -9.669 1.00 98.50 97 VAL A O 1
ATOM 761 N N . THR A 1 98 ? -0.578 0.199 -10.176 1.00 98.31 98 THR A N 1
ATOM 762 C CA . THR A 1 98 ? -1.314 -0.299 -11.342 1.00 98.31 98 THR A CA 1
ATOM 763 C C . THR A 1 98 ? -2.585 -1.058 -10.947 1.00 98.31 98 THR A C 1
ATOM 765 O O . THR A 1 98 ? -2.776 -1.490 -9.807 1.00 98.31 98 THR A O 1
ATOM 768 N N . ASN A 1 99 ? -3.463 -1.286 -11.930 1.00 97.56 99 ASN A N 1
ATOM 769 C CA . ASN A 1 99 ? -4.642 -2.136 -11.744 1.00 97.56 99 ASN A CA 1
ATOM 770 C C . ASN A 1 99 ? -4.269 -3.566 -11.321 1.00 97.56 99 ASN A C 1
ATOM 772 O O . ASN A 1 99 ? -4.985 -4.147 -10.517 1.00 97.56 99 ASN A O 1
ATOM 776 N N . ALA A 1 100 ? -3.150 -4.110 -11.813 1.00 97.44 100 ALA A N 1
ATOM 777 C CA . ALA A 1 100 ? -2.695 -5.451 -11.445 1.00 97.44 100 ALA A CA 1
ATOM 778 C C . ALA A 1 100 ? -2.353 -5.537 -9.947 1.00 97.44 100 ALA A C 1
ATOM 780 O O . ALA A 1 100 ? -2.755 -6.473 -9.263 1.00 97.44 100 ALA A O 1
ATOM 781 N N . VAL A 1 101 ? -1.684 -4.517 -9.402 1.00 98.06 101 VAL A N 1
ATOM 782 C CA . VAL A 1 101 ? -1.433 -4.419 -7.957 1.00 98.06 101 VAL A CA 1
ATOM 783 C C . VAL A 1 101 ? -2.743 -4.246 -7.180 1.00 98.06 101 VAL A C 1
ATOM 785 O O . VAL A 1 101 ? -2.932 -4.878 -6.139 1.00 98.06 101 VAL A O 1
ATOM 788 N N . HIS A 1 102 ? -3.679 -3.435 -7.686 1.00 98.19 102 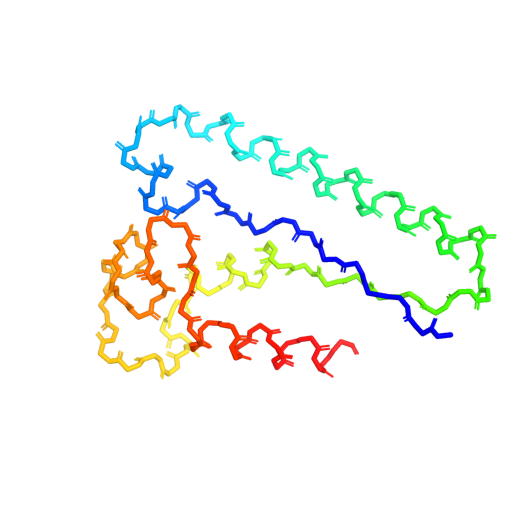HIS A N 1
ATOM 789 C CA . HIS A 1 102 ? -5.008 -3.307 -7.083 1.00 98.19 102 HIS A CA 1
ATOM 790 C C . HIS A 1 102 ? -5.788 -4.631 -7.060 1.00 98.19 102 HIS A C 1
ATOM 792 O O . HIS A 1 102 ? -6.472 -4.891 -6.071 1.00 98.19 102 HIS A O 1
ATOM 798 N N . GLU A 1 103 ? -5.673 -5.473 -8.091 1.00 97.69 103 GLU A N 1
ATOM 799 C CA . GLU A 1 103 ? -6.275 -6.813 -8.128 1.00 97.69 103 GLU A CA 1
ATOM 800 C C . GLU A 1 103 ? -5.685 -7.714 -7.038 1.00 97.69 103 GLU A C 1
ATOM 802 O O . GLU A 1 103 ? -6.439 -8.259 -6.234 1.00 97.69 103 GLU A O 1
ATOM 807 N N . VAL A 1 104 ? -4.354 -7.764 -6.905 1.00 97.19 104 VAL A N 1
ATOM 808 C CA . VAL A 1 104 ? -3.685 -8.515 -5.825 1.00 97.19 104 VAL A CA 1
ATOM 809 C C . VAL A 1 104 ? -4.155 -8.050 -4.440 1.00 97.19 104 VAL A C 1
ATOM 811 O O . VAL A 1 104 ? -4.408 -8.865 -3.550 1.00 97.19 104 VAL A O 1
ATOM 814 N N . MET A 1 105 ? -4.287 -6.738 -4.228 1.00 97.56 105 MET A N 1
ATOM 815 C CA . MET A 1 105 ? -4.789 -6.200 -2.960 1.00 97.56 105 MET A CA 1
ATOM 816 C C . MET A 1 105 ? -6.255 -6.561 -2.712 1.00 97.56 105 MET A C 1
ATOM 818 O O . MET A 1 105 ? -6.613 -6.880 -1.579 1.00 97.56 105 MET A O 1
ATOM 822 N N . ALA A 1 106 ? -7.096 -6.514 -3.746 1.00 96.88 106 ALA A N 1
ATOM 823 C CA . ALA A 1 106 ? -8.504 -6.879 -3.645 1.00 96.88 106 ALA A CA 1
ATOM 824 C C . ALA A 1 106 ? -8.676 -8.366 -3.307 1.00 96.88 106 ALA A C 1
ATOM 826 O O . ALA A 1 106 ? -9.469 -8.689 -2.424 1.00 96.88 106 ALA A O 1
ATOM 827 N N . ASP A 1 107 ? -7.892 -9.252 -3.923 1.00 96.38 107 ASP A N 1
ATOM 828 C CA . ASP A 1 107 ? -7.905 -10.684 -3.609 1.00 96.38 107 ASP A CA 1
ATOM 829 C C . ASP A 1 107 ? -7.496 -10.933 -2.152 1.00 96.38 107 ASP A C 1
ATOM 831 O O . ASP A 1 107 ? -8.203 -11.618 -1.413 1.00 96.38 107 ASP A O 1
ATOM 835 N N . ARG A 1 108 ? -6.441 -10.260 -1.669 1.00 95.38 108 ARG A N 1
ATOM 836 C CA . ARG A 1 108 ? -6.047 -10.328 -0.251 1.00 95.38 108 ARG A CA 1
ATOM 837 C C . ARG A 1 108 ? -7.134 -9.822 0.702 1.00 95.38 108 ARG A C 1
ATOM 839 O O . ARG A 1 108 ? -7.232 -10.328 1.815 1.00 95.38 108 ARG A O 1
ATOM 846 N N . MET A 1 109 ? -7.932 -8.826 0.307 1.00 94.69 109 MET A N 1
ATOM 847 C CA . MET A 1 109 ? -9.069 -8.359 1.114 1.00 94.69 109 MET A CA 1
ATOM 848 C C . MET A 1 109 ? -10.197 -9.396 1.190 1.00 94.69 109 MET A C 1
ATOM 850 O O . MET A 1 109 ? -10.921 -9.428 2.185 1.00 94.69 109 MET A O 1
ATOM 854 N N . LEU A 1 110 ? -10.378 -10.214 0.150 1.00 93.00 110 LEU A N 1
ATOM 855 C CA . LEU A 1 110 ? -11.397 -11.267 0.119 1.00 93.00 110 LEU A CA 1
ATOM 856 C C . LEU A 1 110 ? -11.019 -12.479 0.986 1.00 93.00 110 LEU A C 1
ATOM 858 O O . LEU A 1 110 ? -11.921 -13.170 1.460 1.00 93.00 110 LEU A O 1
ATOM 862 N N . ASP A 1 111 ? -9.723 -12.692 1.226 1.00 90.56 111 ASP A N 1
ATOM 863 C CA . ASP A 1 111 ? -9.174 -13.799 2.024 1.00 90.56 111 ASP A CA 1
ATOM 864 C C . ASP A 1 111 ? -9.031 -13.496 3.535 1.00 90.56 111 ASP A C 1
ATOM 866 O O . ASP A 1 111 ? -8.500 -14.323 4.284 1.00 90.56 111 ASP A O 1
ATOM 870 N N . MET A 1 112 ? -9.479 -12.317 3.988 1.00 84.12 112 MET A N 1
ATOM 871 C CA . MET A 1 112 ? -9.401 -11.867 5.390 1.00 84.12 112 MET A CA 1
ATOM 872 C C . MET A 1 112 ? -10.303 -12.623 6.374 1.00 84.12 112 MET A C 1
ATOM 874 O O . MET A 1 112 ? -11.440 -13.005 6.011 1.00 84.12 112 MET A O 1
#

Secondary structure (DSSP, 8-state):
--EEEEPPP-GGGSHHHHHTT--THHHHHHHHHHHHHHHHHHHHHHHH-TTS-EEEE-HHHHHHHHHH-GGGS--TT--GGGGTSBTSSSBSSSSPBPHHHHHHHHHHHHT-

pLDDT: mean 93.19, std 8.77, range [54.75, 98.62]

Foldseek 3Di:
DAEEAEADALQLQFLLVVVVVVVSCPSNVVSVVRRVVVVVVVVVCCVVCVVHHYDYAYNHVLVVCCLVCVVVAPFPPDDVCLSRDDVGRFHPGRGHGDVSSVVSSVVVVVVD

Radius of gyration: 15.61 Å; chains: 1; bounding box: 39×28×42 Å

Sequence (112 aa):
MPGLFIDVPPIDRSPSAIALECEDTTVQARVETWNISLHTGVTVFMRETPQANLMLFSAHTALADILDRPEEYDFTDFTEDDTTDEGGAIWADELHVTNAVHEVMADRMLDM

InterPro domains:
  IPR036514 SGNH hydrolase superfamily [G3DSA:3.40.50.1110] (4-112)